Protein AF-A0A9J5ZQ35-F1 (afdb_monomer)

Mean predicted aligned error: 10.41 Å

Sequence (81 aa):
MNISKKIGGEGIKNMKFQNQSLMMKWLWKFASAENSLWKEVIAEKYGMRGNWITTEVSSPYGSSVWRSISDLWDLVLERSC

Secondary structure (DSSP, 8-state):
------S---S-S-HHHHHHHHHHHHHHHHHH-SS-HHHHHHHHHH-EETTTEEPP---SSS-HHHHHHHTHHHHHHHH--

Structure (mmCIF, N/CA/C/O backbone):
data_AF-A0A9J5ZQ35-F1
#
_entry.id   AF-A0A9J5ZQ35-F1
#
loop_
_atom_site.group_PDB
_atom_site.id
_atom_site.type_symbol
_atom_site.label_atom_id
_atom_site.label_alt_id
_atom_site.label_comp_id
_atom_site.label_asym_id
_atom_site.label_entity_id
_atom_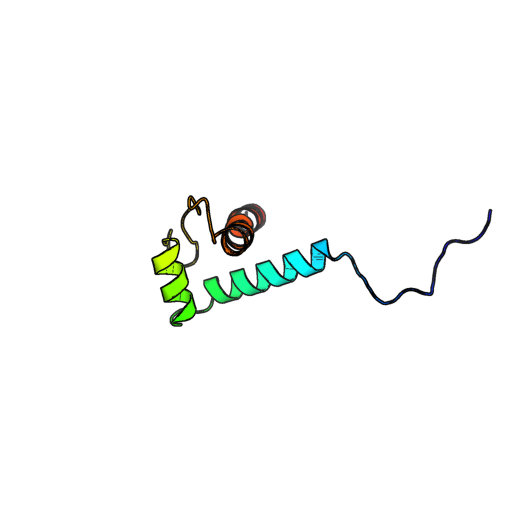site.label_seq_id
_atom_site.pdbx_PDB_ins_code
_atom_site.Cartn_x
_atom_site.Cartn_y
_atom_site.Cartn_z
_atom_site.occupancy
_atom_site.B_iso_or_equiv
_atom_site.auth_seq_id
_atom_site.auth_comp_id
_atom_site.auth_asym_id
_atom_site.auth_atom_id
_atom_site.pdbx_PDB_model_num
ATOM 1 N N . MET A 1 1 ? 27.266 3.611 -39.275 1.00 46.09 1 MET A N 1
ATOM 2 C CA . MET A 1 1 ? 26.709 4.922 -38.877 1.00 46.09 1 MET A CA 1
ATOM 3 C C . MET A 1 1 ? 25.414 5.142 -39.634 1.00 46.09 1 MET A C 1
ATOM 5 O O . MET A 1 1 ? 25.477 5.359 -40.832 1.00 46.09 1 MET A O 1
ATOM 9 N N . ASN A 1 2 ? 24.258 5.051 -38.974 1.00 31.66 2 ASN A N 1
ATOM 10 C CA . ASN A 1 2 ? 23.087 5.799 -39.427 1.00 31.66 2 ASN A CA 1
ATOM 11 C C . ASN A 1 2 ? 22.102 5.998 -38.265 1.00 31.66 2 ASN A C 1
ATOM 13 O O . ASN A 1 2 ? 21.323 5.121 -37.917 1.00 31.66 2 ASN A O 1
ATOM 17 N N . ILE A 1 3 ? 22.295 7.152 -37.626 1.00 44.75 3 ILE A N 1
ATOM 18 C CA . ILE A 1 3 ? 21.306 8.047 -37.023 1.00 44.75 3 ILE A CA 1
ATOM 19 C C . ILE A 1 3 ? 20.300 7.389 -36.067 1.00 44.75 3 ILE A C 1
ATOM 21 O O . ILE A 1 3 ? 19.254 6.868 -36.446 1.00 44.75 3 ILE A O 1
ATOM 25 N N . SER A 1 4 ? 20.631 7.522 -34.777 1.00 49.56 4 SER A N 1
ATOM 26 C CA . SER A 1 4 ? 19.727 7.443 -33.635 1.00 49.56 4 SER A CA 1
ATOM 27 C C . SER A 1 4 ? 18.338 7.976 -33.970 1.00 49.56 4 SER A C 1
ATOM 29 O O . SER A 1 4 ? 18.196 9.142 -34.336 1.00 49.56 4 SER A O 1
ATOM 31 N N . LYS A 1 5 ? 17.312 7.153 -33.730 1.00 51.69 5 LYS A N 1
ATOM 32 C CA . LYS A 1 5 ? 15.907 7.571 -33.618 1.00 51.69 5 LYS A CA 1
ATOM 33 C C . LYS A 1 5 ? 15.730 8.466 -32.384 1.00 51.69 5 LYS A C 1
ATOM 35 O O . LYS A 1 5 ? 15.157 8.075 -31.371 1.00 51.69 5 LYS A O 1
ATOM 40 N N . LYS A 1 6 ? 16.295 9.668 -32.457 1.00 57.25 6 LYS A N 1
ATOM 41 C CA . LYS A 1 6 ? 15.965 10.824 -31.635 1.00 57.25 6 LYS A CA 1
ATOM 42 C C . LYS A 1 6 ? 14.873 11.553 -32.419 1.00 57.25 6 LYS A C 1
ATOM 44 O O . LYS A 1 6 ? 15.121 11.932 -33.555 1.00 57.25 6 LYS A O 1
ATOM 49 N N . ILE A 1 7 ? 13.729 11.777 -31.769 1.00 56.66 7 ILE A N 1
ATOM 50 C CA . ILE A 1 7 ? 12.603 12.624 -32.206 1.00 56.66 7 ILE A CA 1
ATOM 51 C C . ILE A 1 7 ? 11.577 11.885 -33.088 1.00 56.66 7 ILE A C 1
ATOM 53 O O . ILE A 1 7 ? 11.777 11.706 -34.282 1.00 56.66 7 ILE A O 1
ATOM 57 N N . GLY A 1 8 ? 10.452 11.480 -32.481 1.00 54.03 8 GLY A N 1
ATOM 58 C CA . GLY A 1 8 ? 9.267 11.023 -33.224 1.00 54.03 8 GLY A CA 1
ATOM 59 C C . GLY A 1 8 ? 8.462 9.883 -32.595 1.00 54.03 8 GLY A C 1
ATOM 60 O O . GLY A 1 8 ? 8.098 8.951 -33.301 1.00 54.03 8 GLY A O 1
ATOM 61 N N . GLY A 1 9 ? 8.199 9.919 -31.284 1.00 47.94 9 GLY A N 1
ATOM 62 C CA . GLY A 1 9 ? 7.356 8.919 -30.622 1.00 47.94 9 GLY A CA 1
ATOM 63 C C . GLY A 1 9 ? 6.921 9.347 -29.224 1.00 47.94 9 GLY A C 1
ATOM 64 O O . GLY A 1 9 ? 7.377 8.785 -28.231 1.00 47.94 9 GLY A O 1
ATOM 65 N N . GLU A 1 10 ? 6.064 10.361 -29.128 1.00 66.75 10 GLU A N 1
ATOM 66 C CA . GLU A 1 10 ? 5.185 10.480 -27.962 1.00 66.75 10 GLU A CA 1
ATOM 67 C C . GLU A 1 10 ? 4.205 9.302 -27.982 1.00 66.75 10 GLU A C 1
ATOM 69 O O . GLU A 1 10 ? 3.592 9.030 -29.010 1.00 66.75 10 GLU A O 1
ATOM 74 N N . GLY A 1 11 ? 4.051 8.591 -26.862 1.00 53.47 11 GLY A N 1
ATOM 75 C CA . GLY A 1 11 ? 2.897 7.702 -26.717 1.00 53.47 11 GLY A CA 1
ATOM 76 C C . GLY A 1 11 ? 2.985 6.610 -25.664 1.00 53.47 11 GLY A C 1
ATOM 77 O O . GLY A 1 11 ? 1.963 6.270 -25.086 1.00 53.47 11 GLY A O 1
ATOM 78 N N . ILE A 1 12 ? 4.163 6.052 -25.365 1.00 56.47 12 ILE A N 1
ATOM 79 C CA . ILE A 1 12 ? 4.276 4.960 -24.379 1.00 56.47 12 ILE A CA 1
ATOM 80 C C . ILE A 1 12 ? 5.594 5.098 -23.606 1.00 56.47 12 ILE A C 1
ATOM 82 O O . ILE A 1 12 ? 6.572 4.391 -23.838 1.00 56.47 12 ILE A O 1
ATOM 86 N N . LYS A 1 13 ? 5.648 6.044 -22.662 1.00 58.97 13 LYS A N 1
ATOM 87 C CA . LYS A 1 13 ? 6.702 6.045 -21.636 1.00 58.97 13 LYS A CA 1
ATOM 88 C C . LYS A 1 13 ? 6.476 4.822 -20.747 1.00 58.97 13 LYS A C 1
ATOM 90 O O . LYS A 1 13 ? 5.490 4.803 -20.027 1.00 58.97 13 LYS A O 1
ATOM 95 N N . ASN A 1 14 ? 7.367 3.828 -20.824 1.00 71.81 14 ASN A N 1
ATOM 96 C CA . ASN A 1 14 ? 7.476 2.658 -19.938 1.00 71.81 14 ASN A CA 1
ATOM 97 C C . ASN A 1 14 ? 6.200 2.342 -19.131 1.00 71.81 14 ASN A C 1
ATOM 99 O O . ASN A 1 14 ? 6.074 2.751 -17.973 1.00 71.81 14 ASN A O 1
ATOM 103 N N . MET A 1 15 ? 5.279 1.573 -19.723 1.00 76.25 15 MET A N 1
ATOM 104 C CA . MET A 1 15 ? 4.016 1.171 -19.079 1.00 76.25 15 MET A CA 1
ATOM 105 C C . MET A 1 15 ? 4.228 0.589 -17.676 1.00 76.25 15 MET A C 1
ATOM 107 O O . MET A 1 15 ? 3.409 0.794 -16.789 1.00 76.25 15 MET A O 1
ATOM 111 N N . LYS A 1 16 ? 5.368 -0.078 -17.448 1.00 78.75 16 LYS A N 1
ATOM 112 C CA . LYS A 1 16 ? 5.769 -0.596 -16.137 1.00 78.75 16 LYS A CA 1
ATOM 113 C C . LYS A 1 16 ? 5.824 0.497 -15.062 1.00 78.75 16 LYS A C 1
ATOM 115 O O . LYS A 1 16 ? 5.233 0.322 -14.003 1.00 78.75 16 LYS A O 1
ATOM 120 N N . PHE A 1 17 ? 6.474 1.629 -15.342 1.00 79.75 17 PHE A N 1
ATOM 121 C CA . PHE A 1 17 ? 6.575 2.741 -14.389 1.00 79.75 17 PHE A CA 1
ATOM 122 C C . PHE A 1 17 ? 5.231 3.441 -14.185 1.00 79.75 17 PHE A C 1
ATOM 124 O O . PHE A 1 17 ? 4.899 3.819 -13.065 1.00 79.75 17 PHE A O 1
ATOM 131 N N . GLN A 1 18 ? 4.433 3.580 -15.246 1.00 82.75 18 GLN A N 1
ATOM 132 C CA . GLN A 1 18 ? 3.091 4.157 -15.139 1.00 82.75 18 GLN A CA 1
ATOM 133 C C . GLN A 1 18 ? 2.166 3.279 -14.284 1.00 82.75 18 GLN A C 1
ATOM 135 O O . GLN A 1 18 ? 1.464 3.788 -13.413 1.00 82.75 18 GLN A O 1
ATOM 140 N N . ASN A 1 19 ? 2.218 1.960 -14.476 1.00 84.81 19 ASN A N 1
ATOM 141 C CA . ASN A 1 19 ? 1.437 0.997 -13.706 1.00 84.81 19 ASN A CA 1
ATOM 142 C C . ASN A 1 19 ? 1.854 0.981 -12.224 1.00 84.81 19 ASN A C 1
ATOM 144 O O . ASN A 1 19 ? 1.003 1.060 -11.344 1.00 84.81 19 ASN A O 1
ATOM 148 N N . GLN A 1 20 ? 3.163 0.981 -11.941 1.00 85.12 20 GLN A N 1
ATOM 149 C CA . GLN A 1 20 ? 3.677 1.092 -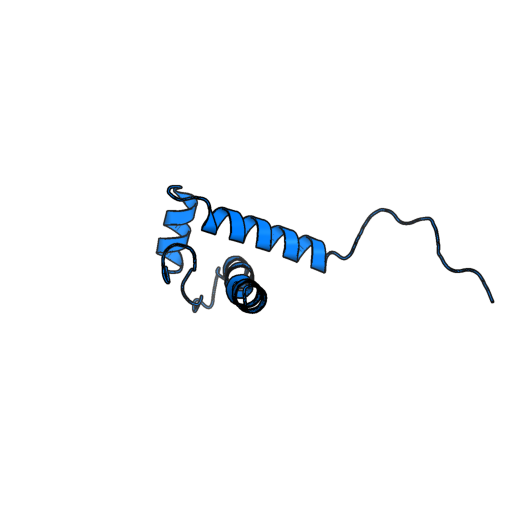10.569 1.00 85.12 20 GLN A CA 1
ATOM 150 C C . GLN A 1 20 ? 3.246 2.400 -9.896 1.00 85.12 20 GLN A C 1
ATOM 152 O O . GLN A 1 20 ? 2.777 2.381 -8.761 1.00 85.12 20 GLN A O 1
ATOM 157 N N . SER A 1 21 ? 3.335 3.530 -10.604 1.00 87.31 21 SER A N 1
ATOM 158 C CA . SER A 1 21 ? 2.892 4.828 -10.083 1.00 87.31 21 SER A CA 1
ATOM 159 C C . SER A 1 21 ? 1.400 4.832 -9.741 1.00 87.31 21 SER A C 1
ATOM 161 O O . SER A 1 21 ? 1.005 5.366 -8.702 1.00 87.31 21 SER A O 1
ATOM 163 N N . LEU A 1 22 ? 0.568 4.197 -10.572 1.00 87.75 22 LEU A N 1
ATOM 164 C CA . LEU A 1 22 ? -0.859 4.062 -10.298 1.00 87.75 22 LEU A CA 1
ATOM 165 C C . LEU A 1 22 ? -1.106 3.241 -9.027 1.00 87.75 22 LEU A C 1
ATOM 167 O O . LEU A 1 22 ? -1.874 3.677 -8.170 1.00 87.75 22 LEU A O 1
ATOM 171 N N . MET A 1 23 ? -0.442 2.095 -8.878 1.00 89.44 23 MET A N 1
ATOM 172 C CA . MET A 1 23 ? -0.570 1.262 -7.680 1.00 89.44 23 MET A CA 1
ATOM 173 C C . MET A 1 23 ? -0.089 1.995 -6.417 1.00 89.44 23 MET A C 1
ATOM 175 O O . MET A 1 23 ? -0.801 2.001 -5.418 1.00 89.44 23 MET A O 1
ATOM 179 N N . MET A 1 24 ? 1.044 2.704 -6.476 1.00 88.69 24 MET A N 1
ATOM 180 C CA . MET A 1 24 ? 1.534 3.553 -5.378 1.00 88.69 24 MET A CA 1
ATOM 181 C C . MET A 1 24 ? 0.545 4.662 -5.005 1.00 88.69 24 MET A C 1
ATOM 183 O O . MET A 1 24 ? 0.369 4.964 -3.828 1.00 88.69 24 MET A O 1
ATOM 187 N N . LYS A 1 25 ? -0.153 5.252 -5.981 1.00 88.88 25 LYS A N 1
ATOM 188 C CA . LYS A 1 25 ? -1.196 6.252 -5.711 1.00 88.88 25 LYS A CA 1
ATOM 189 C C . LYS A 1 25 ? -2.376 5.651 -4.942 1.00 88.88 25 LYS A C 1
ATOM 191 O O . LYS A 1 25 ? -2.942 6.320 -4.078 1.00 88.88 25 LYS A O 1
ATOM 196 N N . TRP A 1 26 ? -2.756 4.412 -5.250 1.00 88.44 26 TRP A N 1
ATOM 197 C CA . TRP A 1 26 ? -3.784 3.680 -4.503 1.00 88.44 26 TRP A CA 1
ATOM 198 C C . TRP A 1 26 ? -3.315 3.296 -3.100 1.00 88.44 26 TRP A C 1
ATOM 200 O O . TRP A 1 26 ? -4.068 3.480 -2.145 1.00 88.44 26 TRP A O 1
ATOM 210 N N . LEU A 1 27 ? -2.063 2.859 -2.973 1.00 88.62 27 LEU A N 1
ATOM 211 C CA . LEU A 1 27 ? -1.419 2.569 -1.695 1.00 88.62 27 LEU A CA 1
ATOM 212 C C . LEU A 1 27 ? -1.433 3.794 -0.771 1.00 88.62 27 LEU A C 1
ATOM 214 O O . LEU A 1 27 ? -1.890 3.723 0.366 1.00 88.62 27 LEU A O 1
ATOM 218 N N . TRP A 1 28 ? -1.025 4.950 -1.299 1.00 87.62 28 TRP A N 1
ATOM 219 C CA . TRP A 1 28 ? -1.041 6.217 -0.573 1.00 87.62 28 TRP A CA 1
ATOM 220 C C . TRP A 1 28 ? -2.450 6.601 -0.119 1.00 87.62 28 TRP A C 1
ATOM 222 O O . TRP A 1 28 ? -2.656 6.952 1.037 1.00 87.62 28 TRP A O 1
ATOM 232 N N . LYS A 1 29 ? -3.452 6.472 -0.999 1.00 87.88 29 LYS A N 1
ATOM 233 C CA . LYS A 1 29 ? -4.853 6.712 -0.623 1.00 87.88 29 LYS A CA 1
ATOM 234 C C . LYS A 1 29 ? -5.301 5.819 0.533 1.00 87.88 29 LYS A C 1
ATOM 236 O O . LYS A 1 29 ? -6.053 6.286 1.381 1.00 87.88 29 LYS A O 1
ATOM 241 N N . PHE A 1 30 ? -4.858 4.565 0.566 1.00 87.00 30 PHE A N 1
ATOM 242 C CA . PHE A 1 30 ? -5.191 3.634 1.643 1.00 87.00 30 PHE A CA 1
ATOM 243 C C . PHE A 1 30 ? -4.529 4.039 2.965 1.00 87.00 30 PHE A C 1
ATOM 245 O O . PHE A 1 30 ? -5.175 4.025 4.015 1.00 87.00 30 PHE A O 1
ATOM 252 N N . ALA A 1 31 ? -3.269 4.475 2.895 1.00 85.19 31 ALA A N 1
ATOM 253 C CA . ALA A 1 31 ? -2.525 4.996 4.036 1.00 85.19 31 ALA A CA 1
ATOM 254 C C . ALA A 1 31 ? -3.181 6.257 4.623 1.00 85.19 31 ALA A C 1
ATOM 256 O O . ALA A 1 31 ? -3.359 6.348 5.833 1.00 85.19 31 ALA A O 1
ATOM 257 N N . SER A 1 32 ? -3.553 7.213 3.764 1.00 84.12 32 SER A N 1
ATOM 258 C CA . SER A 1 32 ? -3.989 8.555 4.173 1.00 84.12 32 SER A CA 1
ATOM 259 C C . SER A 1 32 ? -5.486 8.693 4.454 1.00 84.12 32 SER A C 1
ATOM 261 O O . SER A 1 32 ? -5.885 9.635 5.133 1.00 84.12 32 SER A O 1
ATOM 263 N N . ALA A 1 33 ? -6.345 7.826 3.910 1.00 77.00 33 ALA A N 1
ATOM 264 C CA . ALA A 1 33 ? -7.780 7.905 4.171 1.00 77.00 33 ALA A CA 1
ATOM 265 C C . ALA A 1 33 ? -8.084 7.283 5.538 1.00 77.00 33 ALA A C 1
ATOM 267 O O . ALA A 1 33 ? -8.117 6.063 5.665 1.00 77.00 33 ALA A O 1
ATOM 268 N N . GLU A 1 34 ? -8.297 8.095 6.572 1.00 66.25 34 GLU A N 1
ATOM 269 C CA . GLU A 1 34 ? -8.555 7.556 7.914 1.00 66.25 34 GLU A CA 1
ATOM 270 C C . GLU A 1 34 ? -9.970 6.982 8.082 1.00 66.25 34 GLU A C 1
ATOM 272 O O . GLU A 1 34 ? -10.124 6.063 8.869 1.00 66.25 34 GLU A O 1
ATOM 277 N N . ASN A 1 35 ? -10.975 7.400 7.294 1.00 71.44 35 ASN A N 1
ATOM 278 C CA . ASN A 1 35 ? -12.368 6.941 7.457 1.00 71.44 35 ASN A CA 1
ATOM 279 C C . ASN A 1 35 ? -13.140 6.924 6.130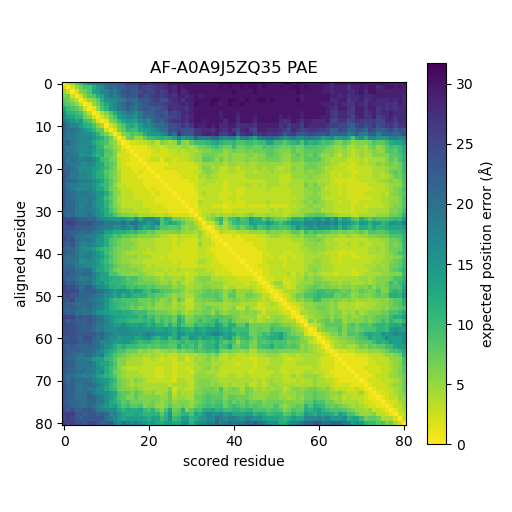 1.00 71.44 35 ASN A C 1
ATOM 281 O O . ASN A 1 35 ? -13.909 7.835 5.831 1.00 71.44 35 ASN A O 1
ATOM 285 N N . SER A 1 36 ? -12.922 5.920 5.284 1.00 84.12 36 SER A N 1
ATOM 286 C CA . SER A 1 36 ? -13.717 5.795 4.059 1.00 84.12 36 SER A CA 1
ATOM 287 C C . SER A 1 36 ? -14.210 4.372 3.873 1.00 84.12 36 SER A C 1
ATOM 289 O O . SER A 1 36 ? -13.445 3.428 4.058 1.00 84.12 36 SER A O 1
ATOM 291 N N . LEU A 1 37 ? -15.455 4.237 3.415 1.00 88.88 37 LEU A N 1
ATOM 292 C CA . LEU A 1 37 ? -16.115 2.943 3.225 1.00 88.88 37 LEU A CA 1
ATOM 293 C C . LEU A 1 37 ? -15.302 1.980 2.353 1.00 88.88 37 LEU A C 1
ATOM 295 O O . LEU A 1 37 ? -15.262 0.784 2.611 1.00 88.88 37 LEU A O 1
ATOM 299 N N . TRP A 1 38 ? -14.610 2.481 1.325 1.00 88.44 38 TRP A N 1
ATOM 300 C CA . TRP A 1 38 ? -13.782 1.618 0.480 1.00 88.44 38 TRP A CA 1
ATOM 301 C C . TRP A 1 38 ? -12.580 1.045 1.245 1.00 88.44 38 TRP A C 1
ATOM 303 O O . TRP A 1 38 ? -12.214 -0.103 1.012 1.00 88.44 38 TRP A O 1
ATOM 313 N N . LYS A 1 39 ? -11.986 1.810 2.172 1.00 87.75 39 LYS A N 1
ATOM 314 C CA . LYS A 1 39 ? -10.902 1.327 3.034 1.00 87.75 39 LYS A CA 1
ATOM 315 C C . LYS A 1 39 ? -11.414 0.261 3.996 1.00 87.75 39 LYS A C 1
ATOM 317 O O . LYS A 1 39 ? -10.747 -0.754 4.140 1.00 87.75 39 LYS A O 1
ATOM 322 N N . GLU A 1 40 ? -12.595 0.457 4.580 1.00 88.69 40 GLU A N 1
ATOM 323 C CA . GLU A 1 40 ? -13.243 -0.539 5.446 1.00 88.69 40 GLU A CA 1
ATOM 324 C C . GLU A 1 40 ? -13.518 -1.842 4.693 1.00 88.69 40 GLU A C 1
ATOM 326 O O . GLU A 1 40 ? -13.118 -2.904 5.147 1.00 88.69 40 GLU A O 1
ATOM 331 N N . VAL A 1 41 ? -14.089 -1.775 3.486 1.00 89.75 41 VAL A N 1
ATOM 332 C CA . VAL A 1 41 ? -14.333 -2.967 2.650 1.00 89.75 41 VAL A CA 1
ATOM 333 C C . VAL A 1 41 ? -13.040 -3.727 2.353 1.00 89.75 41 VAL A C 1
ATOM 335 O O . VAL A 1 41 ? -13.013 -4.957 2.366 1.00 89.75 41 VAL A O 1
ATOM 338 N N . ILE A 1 42 ? -11.960 -3.006 2.064 1.00 88.06 42 ILE A N 1
ATOM 339 C CA . ILE A 1 42 ? -10.652 -3.607 1.800 1.00 88.06 42 ILE A CA 1
ATOM 340 C C . ILE A 1 42 ? -10.052 -4.202 3.082 1.00 88.06 42 ILE A C 1
ATOM 342 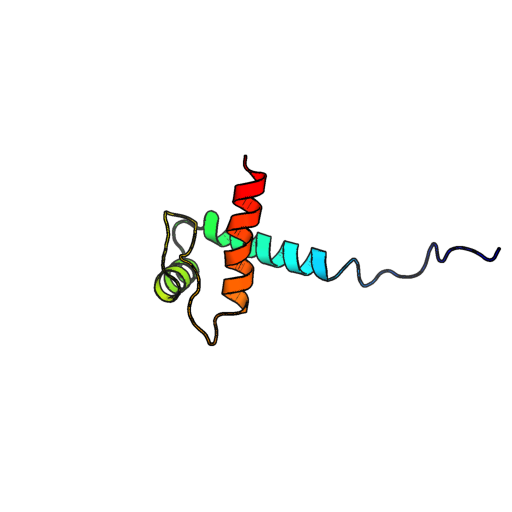O O . ILE A 1 42 ? -9.527 -5.314 3.036 1.00 88.06 42 ILE A O 1
ATOM 346 N N . ALA A 1 43 ? -10.156 -3.499 4.210 1.00 87.38 43 ALA A N 1
ATOM 347 C CA . ALA A 1 43 ? -9.702 -3.963 5.516 1.00 87.38 43 ALA A CA 1
ATOM 348 C C . ALA A 1 43 ? -10.448 -5.230 5.962 1.00 87.38 43 ALA A C 1
ATOM 350 O O . ALA A 1 43 ? -9.809 -6.182 6.395 1.00 87.38 43 ALA A O 1
ATOM 351 N N . GLU A 1 44 ? -11.766 -5.285 5.781 1.00 88.19 44 GLU A N 1
ATOM 352 C CA . GLU A 1 44 ? -12.587 -6.467 6.070 1.00 88.19 44 GLU A CA 1
ATOM 353 C C . GLU A 1 44 ? -12.251 -7.635 5.134 1.00 88.19 44 GLU A C 1
ATOM 355 O O . GLU A 1 44 ? -12.138 -8.782 5.562 1.00 88.19 44 GLU A O 1
ATOM 360 N N . LYS A 1 45 ? -12.033 -7.361 3.840 1.00 87.00 45 LYS A N 1
ATOM 361 C CA . LYS A 1 45 ? -11.744 -8.411 2.854 1.00 87.00 45 LYS A CA 1
ATOM 362 C C . LYS A 1 45 ? -10.349 -9.025 3.010 1.00 87.00 45 LYS A C 1
ATOM 364 O O . LYS A 1 45 ? -10.185 -10.214 2.737 1.00 87.00 45 LYS A O 1
ATOM 369 N N . TYR A 1 46 ? -9.342 -8.223 3.358 1.00 86.31 46 TYR A N 1
ATOM 370 C CA . TYR A 1 46 ? -7.932 -8.637 3.337 1.00 86.31 46 TYR A CA 1
ATOM 371 C C . TYR A 1 46 ? -7.231 -8.557 4.694 1.00 86.31 46 TYR A C 1
ATOM 373 O O . TYR A 1 46 ? -6.045 -8.868 4.765 1.00 86.31 46 TYR A O 1
ATOM 381 N N . GLY A 1 47 ? -7.920 -8.145 5.757 1.00 86.50 47 GLY A N 1
ATOM 382 C CA . GLY A 1 47 ? -7.342 -7.942 7.083 1.00 86.50 47 GLY A CA 1
ATOM 383 C C . GLY A 1 47 ? -6.390 -6.742 7.163 1.00 86.50 47 GLY A C 1
ATOM 384 O O . GLY A 1 47 ? -5.843 -6.271 6.163 1.00 86.50 47 GLY A O 1
ATOM 385 N N . MET A 1 48 ? -6.139 -6.273 8.387 1.00 87.12 48 MET A N 1
ATOM 386 C CA . MET A 1 48 ? -5.220 -5.167 8.682 1.00 87.12 48 MET A CA 1
ATOM 387 C C . MET A 1 48 ? -4.079 -5.612 9.598 1.00 87.12 48 MET A C 1
ATOM 389 O O . MET A 1 48 ? -4.300 -6.256 10.622 1.00 87.12 48 MET A O 1
ATOM 393 N N . ARG A 1 49 ? -2.852 -5.216 9.252 1.00 83.81 49 ARG A N 1
ATOM 394 C CA . ARG A 1 49 ? -1.655 -5.311 10.094 1.00 83.81 49 ARG A CA 1
ATOM 395 C C . ARG A 1 49 ? -1.218 -3.889 10.464 1.00 83.81 49 ARG A C 1
ATOM 397 O O . ARG A 1 49 ? -0.401 -3.276 9.785 1.00 83.81 49 ARG A O 1
ATOM 404 N N . GLY A 1 50 ? -1.781 -3.352 11.545 1.00 78.06 50 GLY A N 1
ATOM 405 C CA . GLY A 1 50 ? -1.615 -1.944 11.936 1.00 78.06 50 GLY A CA 1
ATOM 406 C C . GLY A 1 50 ? -2.621 -1.019 11.241 1.00 78.06 50 GLY A C 1
ATOM 407 O O . GLY A 1 50 ? -3.644 -1.479 10.746 1.00 78.06 50 GLY A O 1
ATOM 408 N N . ASN A 1 51 ? -2.348 0.288 11.198 1.00 76.94 51 ASN A N 1
ATOM 409 C CA . ASN A 1 51 ? -3.347 1.289 10.774 1.00 76.94 51 ASN A CA 1
ATOM 410 C C . ASN A 1 51 ? -3.390 1.551 9.256 1.00 76.94 51 ASN A C 1
ATOM 412 O O . ASN A 1 51 ? -4.340 2.147 8.741 1.00 76.94 51 ASN A O 1
ATOM 416 N N . TRP A 1 52 ? -2.358 1.118 8.531 1.00 79.56 52 TRP A N 1
ATOM 417 C CA . TRP A 1 52 ? -2.152 1.472 7.123 1.00 79.56 52 TRP A CA 1
ATOM 418 C C . TRP A 1 52 ? -1.684 0.323 6.228 1.00 79.56 52 TRP A C 1
ATOM 420 O O . TRP A 1 52 ? -1.653 0.508 5.022 1.00 79.56 52 TRP A O 1
ATOM 430 N N . ILE A 1 53 ? -1.370 -0.858 6.770 1.00 82.19 53 ILE A N 1
ATOM 431 C CA . ILE A 1 53 ? -0.893 -2.015 5.997 1.00 82.19 53 ILE A CA 1
ATOM 432 C C . ILE A 1 53 ? -1.941 -3.129 6.083 1.00 82.19 53 ILE A C 1
ATOM 434 O O . ILE A 1 53 ? -2.453 -3.413 7.165 1.00 82.19 53 ILE A O 1
ATOM 438 N N . THR A 1 54 ? -2.274 -3.756 4.953 1.00 82.62 54 THR A N 1
ATOM 439 C CA . THR A 1 54 ? -3.147 -4.944 4.921 1.00 82.62 54 THR A CA 1
ATOM 440 C C . THR A 1 54 ? -2.366 -6.210 5.257 1.00 82.62 54 THR A C 1
ATOM 442 O O . THR A 1 54 ? -1.148 -6.247 5.089 1.00 82.62 54 THR A O 1
ATOM 445 N N . THR A 1 55 ? -3.040 -7.258 5.736 1.00 83.31 55 THR A N 1
ATOM 446 C CA . THR A 1 55 ? -2.363 -8.553 5.932 1.00 83.31 55 THR A CA 1
ATOM 447 C C . THR A 1 55 ? -1.991 -9.195 4.595 1.00 83.31 55 THR A C 1
ATOM 449 O O . THR A 1 55 ? -2.479 -8.787 3.537 1.00 83.31 55 THR A O 1
ATOM 452 N N . GLU A 1 56 ? -1.100 -10.188 4.634 1.00 79.12 56 GLU A N 1
ATOM 453 C CA . GLU A 1 56 ? -0.708 -10.920 3.433 1.00 79.12 56 GLU A CA 1
ATOM 454 C C . GLU A 1 56 ? -1.928 -11.539 2.745 1.00 79.12 56 GLU A C 1
ATOM 456 O O . GLU A 1 56 ? -2.731 -12.269 3.334 1.00 79.12 56 GLU A O 1
ATOM 461 N N . VAL A 1 57 ? -2.063 -11.243 1.455 1.00 78.25 57 VAL A N 1
ATOM 462 C CA . VAL A 1 57 ? -3.209 -11.672 0.663 1.00 78.25 57 VAL A CA 1
ATOM 463 C C . VAL A 1 57 ? -3.036 -13.143 0.272 1.00 78.25 57 VAL A C 1
ATOM 465 O O . VAL A 1 57 ? -2.415 -13.460 -0.741 1.00 78.25 57 VAL A O 1
ATOM 468 N N . SER A 1 58 ? -3.618 -14.044 1.065 1.00 73.88 58 SER A N 1
ATOM 469 C CA . SER A 1 58 ? -3.535 -15.505 0.863 1.00 73.88 58 SER A CA 1
ATOM 470 C C . SER A 1 58 ? -4.615 -16.077 -0.082 1.00 73.88 58 SER A C 1
ATOM 472 O O . SER A 1 58 ? -4.548 -17.230 -0.504 1.00 73.88 58 SER A O 1
ATOM 474 N N . SER A 1 59 ? -5.622 -15.281 -0.473 1.00 75.94 59 SER A N 1
ATOM 475 C CA . SER A 1 59 ? -6.723 -15.777 -1.317 1.00 75.94 59 SER A CA 1
ATOM 476 C C . SER A 1 59 ? -6.253 -16.153 -2.737 1.00 75.94 59 SER A C 1
ATOM 478 O O . SER A 1 59 ? -5.649 -15.307 -3.406 1.00 75.94 59 SER A O 1
ATOM 480 N N . PRO A 1 60 ? -6.598 -17.352 -3.252 1.00 68.69 60 PRO A N 1
ATOM 481 C CA . PRO A 1 60 ? -6.209 -17.808 -4.589 1.00 68.69 60 PRO A CA 1
ATOM 482 C C . PRO A 1 60 ? -6.987 -17.146 -5.741 1.00 68.69 60 PRO A C 1
ATOM 484 O O . PRO A 1 60 ? -6.519 -17.174 -6.877 1.00 68.69 60 PRO A O 1
ATOM 487 N N . TYR A 1 61 ? -8.145 -16.525 -5.478 1.00 75.69 61 TYR A N 1
ATOM 488 C CA . TYR A 1 61 ? -9.006 -15.940 -6.517 1.00 75.69 61 TYR A CA 1
ATOM 489 C C . TYR A 1 61 ? -9.447 -14.509 -6.176 1.00 75.69 61 TYR A C 1
ATOM 491 O O . TYR A 1 61 ? -9.680 -14.165 -5.016 1.00 75.69 61 TYR A O 1
ATOM 499 N N . GLY A 1 62 ? -9.590 -13.660 -7.205 1.00 76.19 62 GLY A N 1
ATOM 500 C CA . GLY A 1 62 ? -10.166 -12.309 -7.080 1.00 76.19 62 GLY A CA 1
ATOM 501 C C . GLY A 1 62 ? -9.337 -11.316 -6.253 1.00 76.19 62 GLY A C 1
ATOM 502 O O . GLY A 1 62 ? -9.871 -10.310 -5.776 1.00 76.19 62 GLY A O 1
ATOM 503 N N . SER A 1 63 ? -8.055 -11.619 -6.056 1.00 80.38 63 SER A N 1
ATOM 504 C CA . SER A 1 63 ? -7.138 -10.920 -5.155 1.00 80.38 63 SER A CA 1
ATOM 505 C C . SER A 1 63 ? -5.893 -10.364 -5.853 1.00 80.38 63 SER A C 1
ATOM 507 O O . SER A 1 63 ? -5.165 -9.590 -5.245 1.00 80.38 63 SER A O 1
ATOM 509 N N . SER A 1 64 ? -5.654 -10.702 -7.127 1.00 82.12 6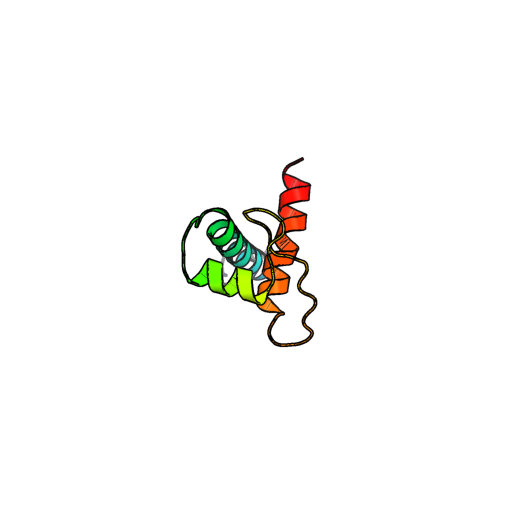4 SER A N 1
ATOM 510 C CA . SER A 1 64 ? -4.411 -10.390 -7.853 1.00 82.12 64 SER A CA 1
ATOM 511 C C . SER A 1 64 ? -4.067 -8.900 -7.884 1.00 82.12 64 SER A C 1
ATOM 513 O O . SER A 1 64 ? -2.925 -8.533 -7.632 1.00 82.12 64 SER A O 1
ATOM 515 N N . VAL A 1 65 ? -5.055 -8.036 -8.135 1.00 84.88 65 VAL A N 1
ATOM 516 C CA . VAL A 1 65 ? -4.846 -6.581 -8.188 1.00 84.88 65 VAL A CA 1
ATOM 517 C C . VAL A 1 65 ? -4.472 -6.028 -6.816 1.00 84.88 65 VAL A C 1
ATOM 519 O O . VAL A 1 65 ? -3.503 -5.283 -6.701 1.00 84.88 65 VAL A O 1
ATOM 522 N N . TRP A 1 66 ? -5.219 -6.402 -5.771 1.00 86.31 66 TRP A N 1
ATOM 523 C CA . TRP A 1 66 ? -4.929 -5.925 -4.419 1.00 86.31 66 TRP A CA 1
ATOM 524 C C . TRP A 1 66 ? -3.628 -6.514 -3.879 1.00 86.31 66 TRP A C 1
ATOM 526 O O . TRP A 1 66 ? -2.882 -5.806 -3.221 1.00 86.31 66 TRP A O 1
ATOM 536 N N . ARG A 1 67 ? -3.307 -7.762 -4.229 1.00 86.06 67 ARG A N 1
ATOM 537 C CA . ARG A 1 67 ? -2.025 -8.392 -3.917 1.00 86.06 67 ARG A CA 1
ATOM 538 C C . ARG A 1 67 ? -0.867 -7.590 -4.505 1.00 86.06 67 ARG A C 1
ATOM 540 O O . ARG A 1 67 ? -0.017 -7.153 -3.751 1.00 86.06 67 ARG A O 1
ATOM 547 N N . SER A 1 68 ? -0.906 -7.257 -5.799 1.00 87.06 68 SER A N 1
ATOM 548 C CA . SER A 1 68 ? 0.134 -6.418 -6.415 1.00 87.06 68 SER A CA 1
ATOM 549 C C . SER A 1 68 ? 0.257 -5.024 -5.794 1.00 87.06 68 SER A C 1
ATOM 551 O O . SER A 1 68 ? 1.344 -4.461 -5.809 1.00 87.06 68 SER A O 1
ATOM 553 N N . ILE A 1 69 ? -0.833 -4.453 -5.270 1.00 88.19 69 ILE A N 1
ATOM 554 C CA . ILE A 1 69 ? -0.790 -3.183 -4.530 1.00 88.19 69 ILE A CA 1
ATOM 555 C C . ILE A 1 69 ? -0.190 -3.403 -3.135 1.00 88.19 69 ILE A C 1
ATOM 557 O O . ILE A 1 69 ? 0.677 -2.639 -2.730 1.00 88.19 69 ILE A O 1
ATOM 561 N N . SER A 1 70 ? -0.619 -4.441 -2.418 1.00 85.81 70 SER A N 1
ATOM 562 C CA . SER A 1 70 ? -0.150 -4.776 -1.070 1.00 85.81 70 SER A CA 1
ATOM 563 C C . SER A 1 70 ? 1.336 -5.127 -1.049 1.00 85.81 70 SER A C 1
ATOM 565 O O . SER A 1 70 ? 2.035 -4.690 -0.145 1.00 85.81 70 SER A O 1
ATOM 567 N N . ASP A 1 71 ? 1.837 -5.833 -2.064 1.00 85.06 71 ASP A N 1
ATOM 568 C CA . ASP A 1 71 ? 3.258 -6.184 -2.208 1.00 85.06 71 ASP A CA 1
ATOM 569 C C . ASP A 1 71 ? 4.152 -4.927 -2.336 1.00 85.06 71 ASP A C 1
ATOM 571 O O . ASP A 1 71 ? 5.360 -4.975 -2.114 1.00 85.06 71 ASP A O 1
ATOM 575 N N . LEU A 1 72 ? 3.582 -3.761 -2.675 1.00 86.44 72 LEU A N 1
ATOM 576 C CA . LEU A 1 72 ? 4.331 -2.501 -2.690 1.00 86.44 72 LEU A CA 1
ATOM 577 C C . LEU A 1 72 ? 4.624 -1.967 -1.287 1.00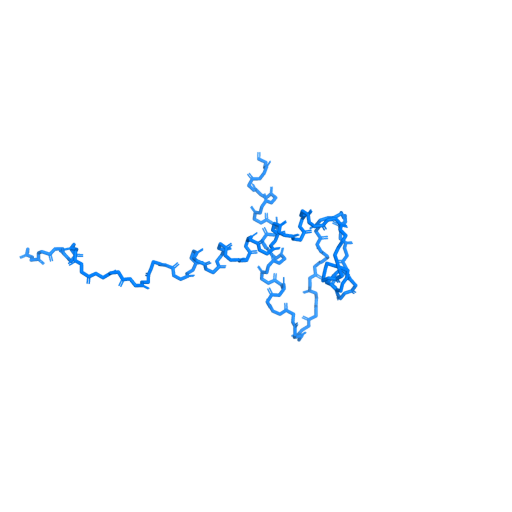 86.44 72 LEU A C 1
ATOM 579 O O . LEU A 1 72 ? 5.494 -1.104 -1.168 1.00 86.44 72 LEU A O 1
ATOM 583 N N . TRP A 1 73 ? 3.940 -2.444 -0.242 1.00 82.19 73 TRP A N 1
ATOM 584 C CA . TRP A 1 73 ? 4.276 -2.073 1.132 1.00 82.19 73 TRP A CA 1
ATOM 585 C C . TRP A 1 73 ? 5.709 -2.458 1.472 1.00 82.19 73 TRP A C 1
ATOM 587 O O . TRP A 1 73 ? 6.421 -1.625 2.023 1.00 82.19 73 TRP A O 1
ATOM 597 N N . ASP A 1 74 ? 6.157 -3.644 1.063 1.00 79.00 74 ASP A N 1
ATOM 598 C CA . ASP A 1 74 ? 7.525 -4.104 1.312 1.00 79.00 74 ASP A CA 1
ATOM 599 C C . ASP A 1 74 ? 8.546 -3.186 0.631 1.00 79.00 74 ASP A C 1
ATOM 601 O O . ASP A 1 74 ? 9.491 -2.728 1.266 1.00 79.00 74 ASP A O 1
ATOM 605 N N . LEU A 1 75 ? 8.286 -2.783 -0.619 1.00 78.44 75 LEU A N 1
ATOM 606 C CA . LEU A 1 75 ? 9.140 -1.823 -1.327 1.00 78.44 75 LEU A CA 1
ATOM 607 C C . LEU A 1 75 ? 9.172 -0.443 -0.660 1.00 78.44 75 LEU A C 1
ATOM 609 O O . LEU A 1 75 ? 10.197 0.235 -0.700 1.00 78.44 75 LEU A O 1
ATOM 613 N N . VAL A 1 76 ? 8.052 0.016 -0.100 1.00 75.31 76 VAL A N 1
ATOM 614 C CA . VAL A 1 76 ? 7.992 1.298 0.614 1.00 75.31 76 VAL A CA 1
ATOM 615 C C . VAL A 1 76 ? 8.735 1.199 1.944 1.00 75.31 76 VAL A C 1
ATOM 617 O O . VAL A 1 76 ? 9.506 2.101 2.268 1.00 75.31 76 VAL A O 1
ATOM 620 N N . LEU A 1 77 ? 8.555 0.109 2.689 1.00 72.69 77 LEU A N 1
ATOM 621 C CA . LEU A 1 77 ? 9.224 -0.129 3.968 1.00 72.69 77 LEU A CA 1
ATOM 622 C C . LEU 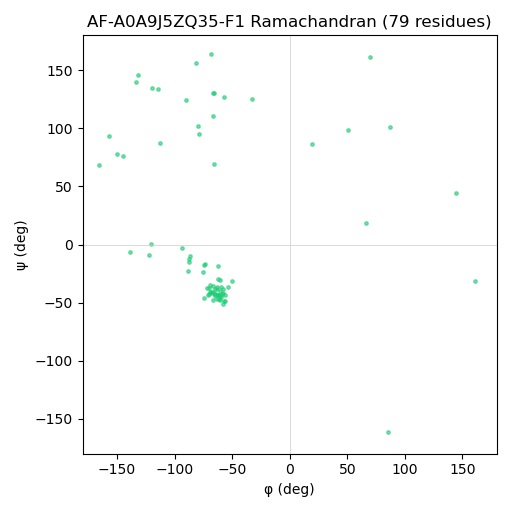A 1 77 ? 10.743 -0.274 3.792 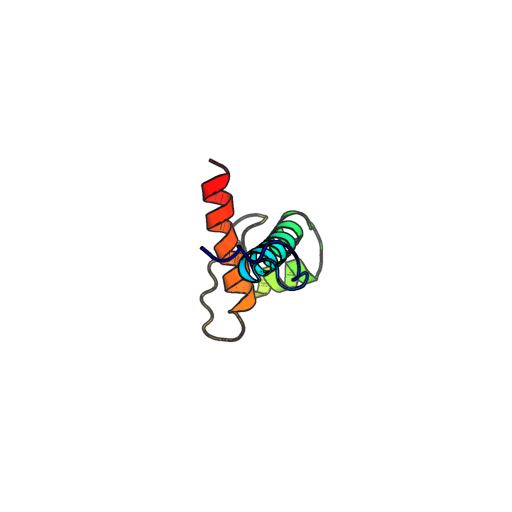1.00 72.69 77 LEU A C 1
ATOM 624 O O . LEU A 1 77 ? 11.490 0.358 4.534 1.00 72.69 77 LEU A O 1
ATOM 628 N N . GLU A 1 78 ? 11.202 -0.992 2.763 1.00 72.19 78 GLU A N 1
ATOM 629 C CA . GLU A 1 78 ? 12.626 -1.106 2.406 1.00 72.19 78 GLU A CA 1
ATOM 630 C C . GLU A 1 78 ? 13.263 0.238 2.018 1.00 72.19 78 GLU A C 1
ATOM 632 O O . GLU A 1 78 ? 14.457 0.436 2.213 1.00 72.19 78 GLU A O 1
ATOM 637 N N . ARG 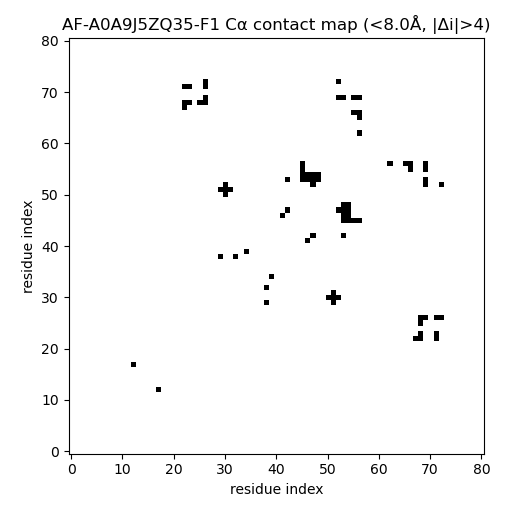A 1 79 ? 12.485 1.171 1.455 1.00 65.62 79 ARG A N 1
ATOM 638 C CA . ARG A 1 79 ? 12.953 2.507 1.033 1.00 65.62 79 ARG A CA 1
ATOM 639 C C . ARG A 1 79 ? 12.905 3.558 2.143 1.00 65.62 79 ARG A C 1
ATOM 641 O O . ARG A 1 79 ? 13.416 4.656 1.939 1.00 65.62 79 ARG A O 1
ATOM 648 N N . SER A 1 80 ? 12.227 3.259 3.249 1.00 59.75 80 SER A N 1
ATOM 649 C CA . SER A 1 80 ? 12.004 4.185 4.368 1.00 59.75 80 SER A CA 1
ATOM 650 C C . SER A 1 80 ? 13.058 4.054 5.475 1.00 59.75 80 SER A C 1
ATOM 652 O O . SER A 1 80 ? 12.998 4.803 6.449 1.00 59.75 80 SER A O 1
ATOM 654 N N . CYS A 1 81 ? 13.994 3.110 5.329 1.00 45.69 81 CYS A N 1
ATOM 655 C CA . CYS A 1 81 ? 15.134 2.874 6.211 1.00 45.69 81 CYS A CA 1
ATOM 656 C C . CYS A 1 81 ? 16.440 3.270 5.508 1.00 45.69 81 CYS A C 1
ATOM 658 O O . CYS A 1 81 ? 17.366 3.707 6.226 1.00 45.69 81 CYS A O 1
#

Radius of gyration: 17.56 Å; Cα contacts (8 Å, |Δi|>4): 42; chains: 1; bounding box: 43×30×51 Å

Solvent-accessible surface area (backbone atoms only — not comparable to full-atom values): 5198 Å² total; per-residue (Å²): 140,84,78,78,95,72,86,89,76,90,86,75,78,57,64,68,60,53,52,50,52,52,38,52,54,53,46,50,50,51,49,70,53,89,84,45,72,70,54,51,55,48,36,73,74,43,37,64,55,71,92,56,41,64,38,84,73,78,63,93,67,100,35,69,70,60,39,63,37,55,60,46,49,58,60,50,56,69,71,73,112

Foldseek 3Di:
DDDDPDDDDDDDDDVVVVLVVVLVVVLVCQQPVQDDPVNVVVCVVFNDDPRRAGPQRPDPPPCVSVNVSNVCVVVVVVVVD

Organism: Solanum commersonii (NCBI:txid4109)

pLDDT: mean 76.74, std 13.45, range [31.66, 89.75]